Protein AF-X1TWP2-F1 (afdb_monomer_lite)

Sequence (167 aa):
FAFCDDGTSPQYFRENPSLVNELQSIPNPMGKFQNLFTGNQTIFISKPNEMLKELFLNKGTTLFPNKVKETNLWTTDALFCESLDFVRALSSINVQCVDMESSILFLLGKIYNLKTMSVLSVSDLPGHPKYDLLNSNEIHSEMENGINNAIKLLMNALPRVNSLIKE

Radius of gyration: 16.99 Å; chains: 1; bounding box: 42×40×46 Å

InterPro domains:
  IPR000845 Nucleoside phosphorylase domain [PF01048] (66-157)
  IPR035994 Nucleoside phosphorylase superfamily [G3DSA:3.40.50.1580] (2-164)
  IPR035994 Nucleoside phosphorylase superfamily [SSF53167] (46-159)

Secondary structure (DSSP, 8-state):
-EEE-STHHHHHHHH-GGGGGGSEEEE-GGGGT-SS--S-SEEEEE---HHHHHHHHHHHHHHSTTT----EEEE---SSPPPHHHHHHHHTTTEEEEESSHHHHHHHHHHTT------------TT-SSS-HHHH-PPPTTHHHHHHHHHHHHHHHHHHHHHHHH-

Organism: NCBI:txid412755

pLDDT: mean 85.28, std 8.77, range [55.94, 96.62]

Foldseek 3Di:
DEKAFEDCRVVVCVVPVVVVVVWDKDAQLLVVQDPDPDGDRIITDFDAQPVLVCLLQVLLCVVPPPPDDDFYEYAYQDPDDDDPSRCVSCVVVRHDYYYHPVNVVRVVCVVVVNRDDDQDADFADPPDPDGHCVHHVDTDPCRVVSVVSVVVSCVVRVVVVVVVRVD

Structure (mmCIF, N/CA/C/O backbone):
data_AF-X1TWP2-F1
#
_entry.id   AF-X1TWP2-F1
#
loop_
_atom_site.group_PDB
_atom_site.id
_atom_site.type_symbol
_atom_site.label_atom_id
_atom_site.label_alt_id
_atom_site.label_comp_id
_atom_site.label_asym_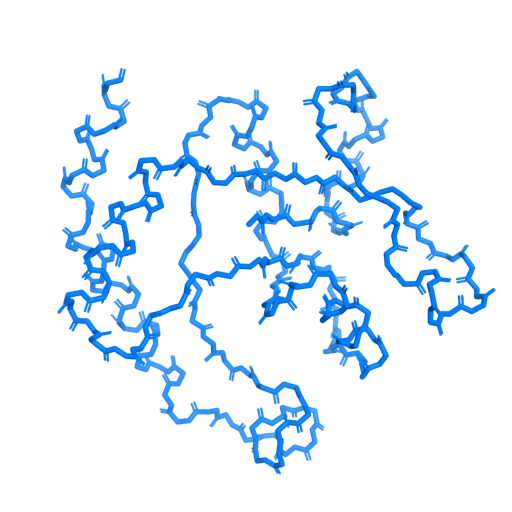id
_atom_site.label_entity_id
_atom_site.label_seq_id
_atom_site.pdbx_PDB_ins_code
_atom_site.Cartn_x
_atom_site.Cartn_y
_atom_site.Cartn_z
_atom_site.occupancy
_atom_site.B_iso_or_equiv
_atom_site.auth_seq_id
_atom_site.auth_comp_id
_atom_site.auth_asym_id
_atom_site.auth_atom_id
_atom_site.pdbx_PDB_model_num
ATOM 1 N N . PHE A 1 1 ? -8.308 2.973 -2.461 1.00 81.94 1 PHE A N 1
ATOM 2 C CA . PHE A 1 1 ? -8.936 1.630 -2.450 1.00 81.94 1 PHE A CA 1
ATOM 3 C C . PHE A 1 1 ? -7.869 0.558 -2.598 1.00 81.94 1 PHE A C 1
ATOM 5 O O . PHE A 1 1 ? -6.817 0.882 -3.136 1.00 81.94 1 PHE A O 1
ATOM 12 N N . ALA A 1 2 ? -8.131 -0.664 -2.129 1.00 79.69 2 ALA A N 1
ATOM 13 C CA . ALA A 1 2 ? -7.283 -1.833 -2.359 1.00 79.69 2 ALA A CA 1
ATOM 14 C C . ALA A 1 2 ? -7.954 -2.754 -3.390 1.00 79.69 2 ALA A C 1
ATOM 16 O O . ALA A 1 2 ? -9.125 -3.109 -3.220 1.00 79.69 2 ALA A O 1
ATOM 17 N N . PHE A 1 3 ? -7.231 -3.095 -4.455 1.00 79.56 3 PHE A N 1
ATOM 18 C CA . PHE A 1 3 ? -7.671 -4.029 -5.491 1.00 79.56 3 PHE A CA 1
ATOM 19 C C . PHE A 1 3 ? -7.158 -5.437 -5.167 1.00 79.56 3 PHE A C 1
ATOM 21 O O . PHE A 1 3 ? -5.953 -5.664 -5.076 1.00 79.56 3 PHE A O 1
ATOM 28 N N . CYS A 1 4 ? -8.089 -6.367 -4.971 1.00 75.12 4 CYS A N 1
ATOM 29 C CA . CYS A 1 4 ? -7.843 -7.742 -4.556 1.00 75.12 4 CYS A CA 1
ATOM 30 C C . CYS A 1 4 ? -7.870 -8.668 -5.783 1.00 75.12 4 CYS A C 1
ATOM 32 O O . CYS A 1 4 ? -8.880 -9.331 -6.030 1.00 75.12 4 CYS A O 1
ATOM 34 N N . ASP A 1 5 ? -6.805 -8.639 -6.590 1.00 68.19 5 ASP A N 1
ATOM 35 C CA . ASP A 1 5 ? -6.652 -9.517 -7.766 1.00 68.19 5 ASP A CA 1
ATOM 36 C C . ASP A 1 5 ? -5.922 -10.821 -7.437 1.00 68.19 5 ASP A C 1
ATOM 38 O O . ASP A 1 5 ? -6.253 -11.863 -7.989 1.00 68.19 5 ASP A O 1
ATOM 42 N N . ASP A 1 6 ? -4.952 -10.788 -6.525 1.00 67.38 6 ASP A N 1
ATOM 43 C CA . ASP A 1 6 ? -3.979 -11.874 -6.388 1.00 67.38 6 ASP A CA 1
ATOM 44 C C . ASP A 1 6 ? -3.674 -12.240 -4.919 1.00 67.38 6 ASP A C 1
ATOM 46 O O . ASP A 1 6 ? -4.267 -11.694 -3.973 1.00 67.38 6 ASP A O 1
ATOM 50 N N . GLY A 1 7 ? -2.788 -13.224 -4.738 1.00 66.12 7 GLY A N 1
ATOM 51 C CA . GLY A 1 7 ? -2.382 -13.794 -3.459 1.00 66.12 7 GLY A CA 1
ATOM 52 C C . GLY A 1 7 ? -3.442 -14.712 -2.862 1.00 66.12 7 GLY A C 1
ATOM 53 O O . GLY A 1 7 ? -4.060 -15.531 -3.541 1.00 66.12 7 GLY A O 1
ATOM 54 N N . THR A 1 8 ? -3.690 -14.578 -1.560 1.00 69.94 8 THR A N 1
ATOM 55 C CA . THR A 1 8 ? -4.667 -15.418 -0.839 1.00 69.94 8 THR A CA 1
ATOM 56 C C . THR A 1 8 ? -6.119 -14.964 -1.025 1.00 69.94 8 THR A C 1
ATOM 58 O O . THR A 1 8 ? -7.048 -15.735 -0.769 1.00 69.94 8 THR A O 1
ATOM 61 N N . SER A 1 9 ? -6.344 -13.739 -1.517 1.00 74.00 9 SER A N 1
ATOM 62 C CA . SER A 1 9 ? -7.688 -13.161 -1.649 1.00 74.00 9 SER A CA 1
ATOM 63 C C . SER A 1 9 ? -8.607 -13.903 -2.641 1.00 74.00 9 SER A C 1
ATOM 65 O O . SER A 1 9 ? -9.747 -14.201 -2.269 1.00 74.00 9 SER A O 1
ATOM 67 N N . PRO A 1 10 ? -8.160 -14.333 -3.841 1.00 75.88 10 PRO A N 1
ATOM 68 C CA . PRO A 1 10 ? -9.018 -15.055 -4.783 1.00 75.88 10 PRO A CA 1
ATOM 69 C C . PRO A 1 10 ? -9.345 -16.474 -4.321 1.00 75.88 10 PRO A C 1
ATOM 71 O O . PRO A 1 10 ? -10.433 -16.988 -4.585 1.00 75.88 10 PRO A O 1
ATOM 74 N N . GLN A 1 11 ? -8.412 -17.132 -3.626 1.00 76.50 11 GLN A N 1
ATOM 75 C CA . GLN A 1 11 ? -8.681 -18.428 -3.008 1.00 76.50 11 GLN A CA 1
ATOM 76 C C . GLN A 1 11 ? -9.783 -18.303 -1.952 1.00 76.50 11 GLN A C 1
ATOM 78 O O . GLN A 1 11 ? -10.737 -19.077 -1.981 1.00 76.50 11 GLN A O 1
ATOM 83 N N . TYR A 1 12 ? -9.714 -17.275 -1.105 1.00 79.00 12 TYR A N 1
ATOM 84 C CA . TYR A 1 12 ? -10.724 -17.038 -0.079 1.00 79.00 12 TYR A CA 1
ATOM 85 C C . TYR A 1 12 ? -12.129 -16.823 -0.669 1.00 79.00 12 TYR A C 1
ATOM 87 O O . TYR A 1 12 ? -13.105 -17.368 -0.152 1.00 79.00 12 TYR A O 1
ATOM 95 N N . PHE A 1 13 ? -12.249 -16.088 -1.783 1.00 80.31 13 PHE A N 1
ATOM 96 C CA . PHE A 1 13 ? -13.531 -15.915 -2.480 1.00 80.31 13 PHE A CA 1
ATOM 97 C C . PHE A 1 13 ? -14.079 -17.209 -3.077 1.00 80.31 13 PHE A C 1
ATOM 99 O O . PHE A 1 13 ? -15.284 -17.447 -3.009 1.00 80.31 13 PHE A O 1
ATOM 106 N N . ARG A 1 14 ? -13.211 -18.060 -3.638 1.00 78.94 14 ARG A N 1
ATOM 107 C CA . ARG A 1 14 ? -13.618 -19.376 -4.156 1.00 78.94 14 ARG A CA 1
ATOM 108 C C . ARG A 1 14 ? -14.156 -20.281 -3.051 1.00 78.94 14 ARG A C 1
ATOM 110 O O . ARG A 1 14 ? -15.118 -21.005 -3.283 1.00 78.94 14 ARG A O 1
ATOM 117 N N . GLU A 1 15 ? -13.562 -20.218 -1.864 1.00 82.56 15 GLU A N 1
ATOM 118 C CA . GLU A 1 15 ? -14.007 -20.974 -0.688 1.00 82.56 15 GLU A CA 1
ATOM 119 C C . GLU A 1 15 ? -15.279 -20.383 -0.050 1.00 82.56 15 GLU A C 1
ATOM 121 O O . GLU A 1 15 ? -16.022 -21.107 0.609 1.00 82.56 15 GLU A O 1
ATOM 126 N N . ASN A 1 16 ? -15.579 -19.098 -0.288 1.00 80.88 16 ASN A N 1
ATOM 127 C CA . ASN A 1 16 ? -16.712 -18.383 0.313 1.00 80.88 16 ASN A CA 1
ATOM 128 C C . ASN A 1 16 ? -17.532 -17.577 -0.727 1.00 80.88 16 ASN A C 1
ATOM 130 O O . ASN A 1 16 ? -17.574 -16.343 -0.663 1.00 80.88 16 ASN A O 1
ATOM 134 N N . PRO A 1 17 ? -18.234 -18.233 -1.676 1.00 79.69 17 PRO A N 1
ATOM 135 C CA . PRO A 1 17 ? -18.840 -17.558 -2.831 1.00 79.69 17 PRO A CA 1
ATOM 136 C C . PRO A 1 17 ? -19.931 -16.539 -2.486 1.00 79.69 17 PRO A C 1
ATOM 138 O O . PRO A 1 17 ? -20.173 -15.611 -3.252 1.00 79.69 17 PRO A O 1
ATOM 141 N N . SER A 1 18 ? -20.598 -16.680 -1.336 1.00 81.50 18 SER A N 1
ATOM 142 C CA . SER A 1 18 ? -21.642 -15.746 -0.896 1.00 81.50 18 SER A CA 1
ATOM 143 C C . SER A 1 18 ? -21.118 -14.324 -0.673 1.00 81.50 18 SER A C 1
ATOM 145 O O . SER A 1 18 ? -21.874 -13.374 -0.860 1.00 81.50 18 SER A O 1
ATOM 147 N N . LEU A 1 19 ? -19.829 -14.171 -0.340 1.00 75.31 19 LEU A N 1
ATOM 148 C CA . LEU A 1 19 ? -19.188 -12.873 -0.096 1.00 75.31 19 LEU A CA 1
ATOM 149 C C . LEU A 1 19 ? -19.046 -12.026 -1.365 1.00 75.31 19 LEU A C 1
ATOM 151 O O . LEU A 1 19 ? -18.997 -10.801 -1.288 1.00 75.31 19 LEU A O 1
ATOM 155 N N . VAL A 1 20 ? -19.007 -12.667 -2.537 1.00 76.50 20 VAL A N 1
ATOM 156 C CA . VAL A 1 20 ? -18.863 -11.997 -3.840 1.00 76.50 20 VAL A CA 1
ATOM 157 C C . VAL A 1 20 ? -19.992 -10.993 -4.081 1.00 76.50 20 VAL A C 1
ATOM 159 O O . VAL A 1 20 ? -19.755 -9.923 -4.633 1.00 76.50 20 VAL A O 1
ATOM 162 N N . ASN A 1 21 ? -21.205 -11.301 -3.615 1.00 75.56 21 ASN A N 1
ATOM 163 C CA . ASN A 1 21 ? -22.387 -10.463 -3.835 1.00 75.56 21 ASN A CA 1
ATOM 164 C C . ASN A 1 21 ? -22.357 -9.138 -3.054 1.00 75.56 21 ASN A C 1
ATOM 166 O O . ASN A 1 21 ? -23.105 -8.218 -3.376 1.00 75.56 21 ASN A O 1
ATOM 170 N N . GLU A 1 22 ? -21.515 -9.035 -2.026 1.00 75.88 22 GLU A N 1
ATOM 171 C CA . GLU A 1 22 ? -21.447 -7.872 -1.133 1.00 75.88 22 GLU A CA 1
ATOM 172 C C . GLU A 1 22 ? -20.293 -6.922 -1.479 1.00 75.88 22 GLU A C 1
ATOM 174 O O . GLU A 1 22 ? -20.141 -5.855 -0.871 1.00 75.88 22 GLU A O 1
ATOM 179 N N . LEU A 1 23 ? -19.464 -7.300 -2.455 1.00 79.88 23 LEU A N 1
ATOM 180 C CA . LEU A 1 23 ? -18.245 -6.591 -2.807 1.00 79.88 23 LEU A CA 1
ATOM 181 C C . LEU A 1 23 ? -18.364 -5.913 -4.164 1.00 79.88 23 LEU A C 1
ATOM 183 O O . LEU A 1 23 ? -18.904 -6.447 -5.128 1.00 79.88 23 LEU A O 1
ATOM 187 N N . GLN A 1 24 ? -17.812 -4.705 -4.237 1.00 86.06 24 GLN A N 1
ATOM 188 C CA . GLN A 1 24 ? -17.644 -4.018 -5.509 1.00 86.06 24 GLN A CA 1
ATOM 189 C C . GLN A 1 24 ? -16.534 -4.705 -6.300 1.00 86.06 24 GLN A C 1
ATOM 191 O O . GLN A 1 24 ? -15.528 -5.121 -5.722 1.00 86.06 24 GLN A O 1
ATOM 196 N N . SER A 1 25 ? -16.690 -4.779 -7.617 1.00 87.38 25 SER A N 1
ATOM 197 C CA . SER A 1 25 ? -15.691 -5.382 -8.489 1.00 87.38 25 SER A CA 1
ATOM 198 C C . SER A 1 25 ? -15.561 -4.661 -9.823 1.00 87.38 25 SER A C 1
ATOM 200 O O . SER A 1 25 ? -16.481 -3.975 -10.270 1.00 87.38 25 SER A O 1
ATOM 202 N N . ILE A 1 26 ? -14.418 -4.846 -10.479 1.00 87.56 26 ILE A N 1
ATOM 203 C CA . ILE A 1 26 ? -14.159 -4.382 -11.845 1.00 87.56 26 ILE A CA 1
ATOM 204 C C . ILE A 1 26 ? -13.643 -5.533 -12.719 1.00 87.56 26 ILE A C 1
ATOM 206 O O . ILE A 1 26 ? -13.103 -6.506 -12.188 1.00 87.56 26 ILE A O 1
ATOM 210 N N . PRO A 1 27 ? -13.766 -5.438 -14.054 1.00 86.69 27 PRO A N 1
ATOM 211 C CA . PRO A 1 27 ? -13.039 -6.322 -14.959 1.00 86.69 27 PRO A CA 1
ATOM 212 C C . PRO A 1 27 ? -11.525 -6.171 -14.777 1.00 86.69 27 PRO A C 1
ATOM 214 O O . PRO A 1 27 ? -11.044 -5.058 -14.543 1.00 86.69 27 PRO A O 1
ATOM 217 N N . ASN A 1 28 ? -10.773 -7.263 -14.930 1.00 85.12 28 ASN A N 1
ATOM 218 C CA . ASN A 1 28 ? -9.315 -7.223 -14.826 1.00 85.12 28 ASN A CA 1
ATOM 219 C C . ASN A 1 28 ? -8.708 -6.282 -15.895 1.00 85.12 28 ASN A C 1
ATOM 221 O O . ASN A 1 28 ? -8.902 -6.515 -17.095 1.00 85.12 28 ASN A O 1
ATOM 225 N N . PRO A 1 29 ? -7.975 -5.218 -15.497 1.00 84.31 29 PRO A N 1
ATOM 226 C CA . PRO A 1 29 ? -7.392 -4.250 -16.425 1.00 84.31 29 PRO A CA 1
ATOM 227 C C . PRO A 1 29 ? -6.326 -4.858 -17.349 1.00 84.31 29 PRO A C 1
ATOM 229 O O . PRO A 1 29 ? -6.109 -4.318 -18.436 1.00 84.31 29 PRO A O 1
ATOM 232 N N . MET A 1 30 ? -5.707 -5.984 -16.974 1.00 81.00 30 MET A N 1
ATOM 233 C CA . MET A 1 30 ? -4.701 -6.674 -17.791 1.00 81.00 30 MET A CA 1
ATOM 234 C C . MET A 1 30 ? -5.254 -7.168 -19.127 1.00 81.00 30 MET A C 1
ATOM 236 O O . MET A 1 30 ? -4.530 -7.167 -20.123 1.00 81.00 30 MET A O 1
ATOM 240 N N . GLY A 1 31 ? -6.553 -7.481 -19.196 1.00 74.94 31 GLY A N 1
ATOM 241 C CA . GLY A 1 31 ? -7.210 -7.899 -20.439 1.00 74.94 31 GLY A CA 1
ATOM 242 C C . GLY A 1 31 ? -7.187 -6.842 -21.554 1.00 74.94 31 GLY A C 1
ATOM 243 O O . GLY A 1 31 ? -7.486 -7.159 -22.699 1.00 74.94 31 GLY A O 1
ATOM 244 N N . LYS A 1 32 ? -6.819 -5.587 -21.251 1.00 75.25 32 LYS A N 1
ATOM 245 C CA . LYS A 1 32 ? -6.616 -4.531 -22.260 1.00 75.25 32 LYS A CA 1
ATOM 246 C C . LYS A 1 32 ? -5.245 -4.590 -22.940 1.00 75.25 32 LYS A C 1
ATOM 248 O O . LYS A 1 32 ? -5.085 -4.005 -24.007 1.00 75.25 32 LYS A O 1
ATOM 253 N N . PHE A 1 33 ? -4.262 -5.227 -22.305 1.00 75.56 33 PHE A N 1
ATOM 254 C CA . PHE A 1 33 ? -2.851 -5.174 -22.705 1.00 75.56 33 PHE A CA 1
ATOM 255 C C . PHE A 1 33 ? -2.265 -6.552 -23.025 1.00 75.56 33 PHE A C 1
ATOM 257 O O . PHE A 1 33 ? -1.210 -6.631 -23.647 1.00 75.56 33 PHE A O 1
ATOM 264 N N . GLN A 1 34 ? -2.946 -7.635 -22.647 1.00 68.06 34 GLN A N 1
ATOM 265 C CA . GLN A 1 34 ? -2.535 -9.001 -22.950 1.00 68.06 34 GLN A CA 1
ATOM 266 C C . GLN A 1 34 ? -3.638 -9.750 -23.703 1.00 68.06 34 GLN A C 1
ATOM 268 O O . GLN A 1 34 ? -4.801 -9.728 -23.314 1.00 68.06 34 GLN A O 1
ATOM 273 N N . ASN A 1 35 ? -3.250 -10.455 -24.771 1.00 60.16 35 ASN A N 1
ATOM 274 C CA . ASN A 1 35 ? -4.151 -11.312 -25.556 1.00 60.16 35 ASN A CA 1
ATOM 275 C C . ASN A 1 35 ? -4.433 -12.667 -24.878 1.00 60.16 35 ASN A C 1
ATOM 277 O O . ASN A 1 35 ? -5.273 -13.429 -25.357 1.00 60.16 35 ASN A O 1
ATOM 281 N N . LEU A 1 36 ? -3.716 -12.993 -23.797 1.00 55.94 36 LEU A N 1
ATOM 282 C CA . LEU A 1 36 ? -3.866 -14.239 -23.054 1.00 55.94 36 LEU A CA 1
ATOM 283 C C . LEU A 1 36 ? -4.698 -13.978 -21.788 1.00 55.94 36 LEU A C 1
ATOM 285 O O . LEU A 1 36 ? -4.246 -13.295 -20.874 1.00 55.94 36 LEU A O 1
ATOM 289 N N . PHE A 1 37 ? -5.914 -14.524 -21.728 1.00 57.50 37 PHE A N 1
ATOM 290 C CA . PHE A 1 37 ? -6.770 -14.446 -20.540 1.00 57.50 37 PHE A CA 1
ATOM 291 C C . PHE A 1 37 ? -6.367 -15.517 -19.521 1.00 57.50 37 PHE A C 1
ATOM 293 O O . PHE A 1 37 ? -7.001 -16.566 -19.418 1.00 57.50 37 PHE A O 1
ATOM 300 N N . THR A 1 38 ? -5.294 -15.267 -18.779 1.00 58.22 38 THR A N 1
ATOM 301 C CA . THR A 1 38 ? -4.897 -16.083 -17.623 1.00 58.22 38 THR A CA 1
ATOM 302 C C . THR A 1 38 ? -5.026 -15.258 -16.348 1.00 58.22 38 THR A C 1
ATOM 304 O O . THR A 1 38 ? -4.626 -14.099 -16.342 1.00 58.22 38 THR A O 1
ATOM 307 N N . GLY A 1 39 ? -5.578 -15.841 -15.280 1.00 66.81 39 GLY A N 1
ATOM 308 C CA . GLY A 1 39 ? -5.817 -15.151 -14.004 1.00 66.81 39 GLY A CA 1
ATOM 309 C C . GLY A 1 39 ? -7.293 -14.827 -13.743 1.00 66.81 39 GLY A C 1
ATOM 310 O O . GLY A 1 39 ? -8.185 -15.299 -14.454 1.00 66.81 39 GLY A O 1
ATOM 311 N N . ASN A 1 40 ? -7.563 -14.048 -12.693 1.00 75.31 40 ASN A N 1
ATOM 312 C CA . ASN A 1 40 ? -8.928 -13.684 -12.315 1.00 75.31 40 ASN A CA 1
ATOM 313 C C . ASN A 1 40 ? -9.497 -12.656 -13.294 1.00 75.31 40 ASN A C 1
ATOM 315 O O . ASN A 1 40 ? -8.887 -11.627 -13.565 1.00 75.31 40 ASN A O 1
ATOM 319 N N . GLN A 1 41 ? -10.695 -12.908 -13.822 1.00 79.00 41 GLN A N 1
ATOM 320 C CA . GLN A 1 41 ? -11.355 -11.971 -14.743 1.00 79.00 41 GLN A CA 1
ATOM 321 C C . GLN A 1 41 ? -12.016 -10.793 -14.019 1.00 79.00 41 GLN A C 1
ATOM 323 O O . GLN A 1 41 ? -12.300 -9.758 -14.623 1.00 79.00 41 GLN A O 1
ATOM 328 N N . THR A 1 42 ? -12.293 -10.964 -12.730 1.00 83.19 42 THR A N 1
ATOM 329 C CA . THR A 1 42 ? -12.991 -10.004 -11.882 1.00 83.19 42 THR A CA 1
ATOM 330 C C . THR A 1 42 ? -12.123 -9.693 -10.679 1.00 83.19 42 THR A C 1
ATOM 332 O O . THR A 1 42 ? -11.677 -10.604 -9.988 1.00 83.19 42 THR A O 1
ATOM 335 N N . ILE A 1 43 ? -11.907 -8.402 -10.442 1.00 84.38 43 ILE A N 1
ATOM 336 C CA . ILE A 1 43 ? -11.086 -7.883 -9.351 1.00 84.38 43 ILE A CA 1
ATOM 337 C C . ILE A 1 43 ? -12.003 -7.270 -8.319 1.00 84.38 43 ILE A C 1
ATOM 339 O O . ILE A 1 43 ? -12.776 -6.367 -8.650 1.00 84.38 43 ILE A O 1
ATOM 343 N N . PHE A 1 44 ? -11.908 -7.725 -7.077 1.00 85.50 44 PHE A N 1
ATOM 344 C CA . PHE A 1 44 ? -12.694 -7.160 -5.987 1.00 85.50 44 PHE A CA 1
ATOM 345 C C . PHE A 1 44 ? -12.020 -5.922 -5.408 1.00 85.50 44 PHE A C 1
ATOM 347 O O . PHE A 1 44 ? -10.798 -5.801 -5.404 1.00 85.50 44 PHE A O 1
ATOM 354 N N . ILE A 1 45 ? -12.828 -4.988 -4.918 1.00 87.38 45 ILE A N 1
ATOM 355 C CA . ILE A 1 45 ? -12.364 -3.715 -4.373 1.00 87.38 45 ILE A CA 1
ATOM 356 C C . ILE A 1 45 ? -12.775 -3.626 -2.911 1.00 87.38 45 ILE A C 1
ATOM 358 O O . ILE A 1 45 ? -13.963 -3.670 -2.583 1.00 87.38 45 ILE A O 1
ATOM 362 N N . SER A 1 46 ? -11.792 -3.412 -2.039 1.00 86.12 46 SER A N 1
ATOM 363 C CA . SER A 1 46 ? -12.029 -3.083 -0.636 1.00 86.12 46 SER A CA 1
ATOM 364 C C . SER A 1 46 ? -11.642 -1.634 -0.331 1.00 86.12 46 SER A C 1
ATOM 366 O O . SER A 1 46 ? -10.701 -1.060 -0.894 1.00 86.12 46 SER A O 1
ATOM 368 N N . LYS A 1 47 ? -12.424 -1.002 0.548 1.00 89.62 47 LYS A N 1
ATOM 369 C CA . LYS A 1 47 ? -12.279 0.411 0.910 1.00 89.62 47 LYS A CA 1
ATOM 370 C C . LYS A 1 47 ? -11.652 0.542 2.295 1.00 89.62 47 LYS A C 1
ATOM 372 O O . LYS A 1 47 ? -12.020 -0.232 3.177 1.00 89.62 47 LYS A O 1
ATOM 377 N N . PRO A 1 48 ? -10.751 1.519 2.509 1.00 92.12 48 PRO A N 1
ATOM 378 C CA . PRO A 1 48 ? -10.326 1.854 3.860 1.00 92.12 48 PRO A CA 1
ATOM 379 C C . PRO A 1 48 ? -11.509 2.412 4.659 1.00 92.12 48 PRO A C 1
ATOM 381 O O . PRO A 1 48 ? -12.490 2.906 4.100 1.00 92.12 48 PRO A O 1
ATOM 384 N N . ASN A 1 49 ? -11.390 2.394 5.980 1.00 93.31 49 ASN A N 1
ATOM 385 C CA . ASN A 1 49 ? -12.260 3.173 6.843 1.00 93.31 49 ASN A CA 1
ATOM 386 C C . ASN A 1 49 ? -11.983 4.673 6.636 1.00 93.31 49 ASN A C 1
ATOM 388 O O . ASN A 1 49 ? -10.861 5.130 6.856 1.00 93.31 49 ASN A O 1
ATOM 392 N N . GLU A 1 50 ? -13.005 5.434 6.240 1.00 92.75 50 GLU A N 1
ATOM 393 C CA . GLU A 1 50 ? -12.860 6.856 5.894 1.00 92.75 50 GLU A CA 1
ATOM 394 C C . GLU A 1 50 ? -12.364 7.706 7.071 1.00 92.75 50 GLU A C 1
ATOM 396 O O . GLU A 1 50 ? -11.458 8.516 6.899 1.00 92.75 50 GLU A O 1
ATOM 401 N N . MET A 1 51 ? -12.859 7.464 8.290 1.00 93.75 51 MET A N 1
ATOM 402 C CA . MET A 1 51 ? -12.439 8.229 9.472 1.00 93.75 51 MET A CA 1
ATOM 403 C C . MET A 1 51 ? -10.962 8.001 9.812 1.00 93.75 51 MET A C 1
ATOM 405 O O . MET A 1 51 ? -10.244 8.943 10.155 1.00 93.75 51 MET A O 1
ATOM 409 N N . LEU A 1 52 ? -10.487 6.754 9.712 1.00 94.56 52 LEU A N 1
ATOM 410 C CA . LEU A 1 52 ? -9.065 6.452 9.877 1.00 94.56 52 LEU A CA 1
ATOM 411 C C . LEU A 1 52 ? -8.243 7.085 8.752 1.00 94.56 52 LEU A C 1
ATOM 413 O O . LEU A 1 52 ? -7.236 7.733 9.024 1.00 94.56 52 LEU A O 1
ATOM 417 N N . LYS A 1 53 ? -8.686 6.954 7.500 1.00 94.88 53 LYS A N 1
ATOM 418 C CA . LYS A 1 53 ? -8.003 7.538 6.344 1.00 94.88 53 LYS A CA 1
ATOM 419 C C . LYS A 1 53 ? -7.817 9.049 6.502 1.00 94.88 53 LYS A C 1
ATOM 421 O O . LYS A 1 53 ? -6.697 9.536 6.386 1.00 94.88 53 LYS A O 1
ATOM 426 N N . GLU A 1 54 ? -8.883 9.778 6.823 1.00 95.19 54 GLU A N 1
ATOM 427 C CA . GLU A 1 54 ? -8.846 11.230 7.032 1.00 95.19 54 GLU A CA 1
ATOM 428 C C . GLU A 1 54 ? -7.932 11.622 8.196 1.00 95.19 54 GLU A C 1
ATOM 430 O O . GLU A 1 54 ? -7.140 12.559 8.075 1.00 95.19 54 GLU A O 1
ATOM 435 N N . LEU A 1 55 ? -7.981 10.885 9.312 1.00 95.75 55 LEU A N 1
ATOM 436 C CA . LEU A 1 55 ? -7.096 11.111 10.455 1.00 95.75 55 LEU A CA 1
ATOM 437 C C . LEU A 1 55 ? -5.619 11.030 10.048 1.00 95.75 55 LEU A C 1
ATOM 439 O O . LEU A 1 55 ? -4.834 11.921 10.386 1.00 95.75 55 LEU A O 1
ATOM 443 N N . PHE A 1 56 ? -5.238 9.958 9.354 1.00 96.50 56 PHE A N 1
ATOM 444 C CA . PHE A 1 56 ? -3.853 9.737 8.948 1.00 96.50 56 PHE A CA 1
ATOM 445 C C . PHE A 1 56 ? -3.422 10.700 7.845 1.00 96.50 56 PHE A C 1
ATOM 447 O O . PHE A 1 56 ? -2.309 11.218 7.916 1.00 96.50 56 PHE A O 1
ATOM 454 N N . LEU A 1 57 ? -4.294 11.008 6.883 1.00 95.88 57 LEU A N 1
ATOM 455 C CA . LEU A 1 57 ? -3.998 11.967 5.823 1.00 95.88 57 LEU A CA 1
ATOM 456 C C . LEU A 1 57 ? -3.766 13.371 6.394 1.00 95.88 57 LEU A C 1
ATOM 458 O O . LEU A 1 57 ? -2.745 13.985 6.094 1.00 95.88 57 LEU A O 1
ATOM 462 N N . ASN A 1 58 ? -4.645 13.853 7.277 1.00 95.56 58 ASN A N 1
ATOM 463 C CA . ASN A 1 58 ? -4.525 15.181 7.887 1.00 95.56 58 ASN A CA 1
ATOM 464 C C . ASN A 1 58 ? -3.291 15.297 8.792 1.00 95.56 58 ASN A C 1
ATOM 466 O O . ASN A 1 58 ? -2.559 16.287 8.739 1.00 95.56 58 ASN A O 1
ATOM 470 N N . LYS A 1 59 ? -3.014 14.277 9.615 1.00 96.00 59 LYS A N 1
ATOM 471 C CA . LYS A 1 59 ? -1.796 14.258 10.443 1.00 96.00 59 LYS A CA 1
ATOM 472 C C . LYS A 1 59 ? -0.538 14.147 9.589 1.00 96.00 59 LYS A C 1
ATOM 474 O O . LYS A 1 59 ? 0.444 14.825 9.873 1.00 96.00 59 LYS A O 1
ATOM 479 N N . GLY A 1 60 ? -0.574 13.319 8.550 1.00 96.50 60 GLY A N 1
ATOM 480 C CA . GLY A 1 60 ? 0.542 13.094 7.642 1.00 96.50 60 GLY A CA 1
ATOM 481 C C . GLY A 1 60 ? 0.922 14.355 6.877 1.00 96.50 60 GLY A C 1
ATOM 482 O O . GLY A 1 60 ? 2.086 14.738 6.896 1.00 96.50 60 GLY A O 1
ATOM 483 N N . THR A 1 61 ? -0.047 15.038 6.267 1.00 96.06 61 THR A N 1
ATOM 484 C CA . THR A 1 61 ? 0.193 16.295 5.537 1.00 96.06 61 THR A CA 1
ATOM 485 C C . THR A 1 61 ? 0.662 17.426 6.453 1.00 96.06 61 THR A C 1
ATOM 487 O O . THR A 1 61 ? 1.466 18.252 6.028 1.00 96.06 61 THR A O 1
ATOM 490 N N . THR A 1 62 ? 0.229 17.431 7.719 1.00 96.06 62 THR A N 1
ATOM 491 C CA . THR A 1 62 ? 0.696 18.392 8.734 1.00 96.06 62 THR A CA 1
ATOM 492 C C . THR A 1 62 ? 2.141 18.124 9.165 1.00 96.06 62 THR A C 1
ATOM 494 O O . THR A 1 62 ? 2.944 19.049 9.242 1.00 96.06 62 THR A O 1
ATOM 497 N N . LEU A 1 63 ? 2.483 16.865 9.463 1.00 96.19 63 LEU A N 1
ATOM 498 C CA . LEU A 1 63 ? 3.812 16.478 9.954 1.00 96.19 63 LEU A CA 1
ATOM 499 C C . LEU A 1 63 ? 4.867 16.444 8.843 1.00 96.19 63 LEU A C 1
ATOM 501 O O . LEU A 1 63 ? 6.029 16.759 9.090 1.00 96.19 63 LEU A O 1
ATOM 505 N N . PHE A 1 64 ? 4.464 16.061 7.631 1.00 95.25 64 PHE A N 1
ATOM 506 C CA . PHE A 1 64 ? 5.346 15.868 6.482 1.00 95.25 64 PHE A CA 1
ATOM 507 C C . PHE A 1 64 ? 4.767 16.555 5.231 1.00 95.25 64 PHE A C 1
ATOM 509 O O . PHE A 1 64 ? 4.283 15.882 4.309 1.00 95.25 64 PHE A O 1
ATOM 516 N N . PRO A 1 65 ? 4.809 17.900 5.168 1.00 93.69 65 PRO A N 1
ATOM 517 C CA . PRO A 1 65 ? 4.295 18.647 4.025 1.00 93.69 65 PRO A CA 1
ATOM 518 C C . PRO A 1 65 ? 4.920 18.170 2.710 1.00 93.69 65 PRO A C 1
ATOM 520 O O . PRO A 1 65 ? 6.131 17.964 2.624 1.00 93.69 65 PRO A O 1
ATOM 523 N N . ASN A 1 66 ? 4.092 18.000 1.676 1.00 91.00 66 ASN A N 1
ATOM 524 C CA . ASN A 1 66 ? 4.487 17.564 0.327 1.00 91.00 66 ASN A CA 1
ATOM 525 C C . ASN A 1 66 ? 5.125 16.161 0.228 1.00 91.00 66 ASN A C 1
ATOM 527 O O . ASN A 1 66 ? 5.662 15.811 -0.821 1.00 91.00 66 ASN A O 1
ATOM 531 N N . LYS A 1 67 ? 5.076 15.348 1.292 1.00 92.12 67 LYS A N 1
ATOM 532 C CA . LYS A 1 67 ? 5.604 13.969 1.304 1.00 92.12 67 LYS A CA 1
ATOM 533 C C . LYS A 1 67 ? 4.514 12.897 1.380 1.00 92.12 67 LYS A C 1
ATOM 535 O O . LYS A 1 67 ? 4.816 11.720 1.222 1.00 92.12 67 LYS A O 1
ATOM 540 N N . VAL A 1 68 ? 3.264 13.288 1.626 1.00 94.19 68 VAL A N 1
ATOM 541 C CA . VAL A 1 68 ? 2.127 12.371 1.788 1.00 94.19 68 VAL A CA 1
ATOM 542 C C . VAL A 1 68 ? 1.195 12.477 0.592 1.00 94.19 68 VAL A C 1
ATOM 544 O O . VAL A 1 68 ? 0.878 13.576 0.140 1.00 94.19 68 VAL A O 1
ATOM 547 N N . LYS A 1 69 ? 0.741 11.326 0.097 1.00 93.50 69 LYS A N 1
ATOM 548 C CA . LYS A 1 69 ? -0.164 11.223 -1.043 1.00 93.50 69 LYS A CA 1
ATOM 549 C C . LYS A 1 69 ? -1.196 10.126 -0.796 1.00 93.50 69 LYS A C 1
ATOM 551 O O . LYS A 1 69 ? -0.832 9.011 -0.440 1.00 93.50 69 LYS A O 1
ATOM 556 N N . GLU A 1 70 ? -2.470 10.444 -1.005 1.00 94.44 70 GLU A N 1
ATOM 557 C CA . GLU A 1 70 ? -3.535 9.441 -1.087 1.00 94.44 70 GLU A CA 1
ATOM 558 C C . GLU A 1 70 ? -3.516 8.804 -2.478 1.00 94.44 70 GLU A C 1
ATOM 560 O O . GLU A 1 70 ? -3.395 9.499 -3.490 1.00 94.44 70 GLU A O 1
ATOM 565 N N . THR A 1 71 ? -3.623 7.478 -2.535 1.00 93.19 71 THR A N 1
ATOM 566 C CA . THR A 1 71 ? -3.661 6.751 -3.803 1.00 93.19 71 THR A CA 1
ATOM 567 C C . THR A 1 71 ? -4.442 5.445 -3.698 1.00 93.19 71 THR A C 1
ATOM 569 O O . THR A 1 71 ? -4.794 4.976 -2.612 1.00 93.19 71 THR A O 1
ATOM 572 N N . ASN A 1 72 ? -4.724 4.859 -4.858 1.00 92.81 72 ASN A N 1
ATOM 573 C CA . ASN A 1 72 ? -5.197 3.494 -4.968 1.00 92.81 72 ASN A CA 1
ATOM 574 C C . ASN A 1 72 ? -4.025 2.518 -5.026 1.00 92.81 72 ASN A C 1
ATOM 576 O O . ASN A 1 72 ? -3.006 2.783 -5.670 1.00 92.81 72 ASN A O 1
ATOM 580 N N . LEU A 1 73 ? -4.233 1.383 -4.371 1.00 91.31 73 LEU A N 1
ATOM 581 C CA . LEU A 1 73 ? -3.264 0.325 -4.175 1.00 91.31 73 LEU A CA 1
ATOM 582 C C . LEU A 1 73 ? -3.738 -0.942 -4.870 1.00 91.31 73 LEU A C 1
ATOM 584 O O . LEU A 1 73 ? -4.896 -1.339 -4.724 1.00 91.31 73 LEU A O 1
ATOM 588 N N . TRP A 1 74 ? -2.827 -1.582 -5.579 1.00 89.38 74 TRP A N 1
ATOM 589 C CA . TRP A 1 74 ? -2.997 -2.936 -6.065 1.00 89.38 74 TRP A CA 1
ATOM 590 C C . TRP A 1 74 ? -2.127 -3.879 -5.261 1.00 89.38 74 TRP A C 1
ATOM 592 O O . TRP A 1 74 ? -0.988 -3.540 -4.967 1.00 89.38 74 TRP A O 1
ATOM 602 N N . THR A 1 75 ? -2.645 -5.054 -4.935 1.00 85.69 75 THR A N 1
ATOM 603 C CA . THR A 1 75 ? -1.838 -6.069 -4.267 1.00 85.69 75 THR A CA 1
ATOM 604 C C . THR A 1 75 ? -1.638 -7.244 -5.205 1.00 85.69 75 THR A C 1
ATOM 606 O O . THR A 1 75 ? -2.614 -7.767 -5.749 1.00 85.69 75 THR A O 1
ATOM 609 N N . THR A 1 76 ? -0.385 -7.648 -5.389 1.00 79.81 76 THR A N 1
ATOM 610 C CA . THR A 1 76 ? -0.000 -8.796 -6.215 1.00 79.81 76 THR A CA 1
ATOM 611 C C . THR A 1 76 ? 0.906 -9.730 -5.423 1.00 79.81 76 THR A C 1
ATOM 613 O O . THR A 1 76 ? 1.754 -9.258 -4.677 1.00 79.81 76 THR A O 1
ATOM 616 N N . ASP A 1 77 ? 0.740 -11.044 -5.559 1.00 69.62 77 ASP A N 1
ATOM 617 C CA . ASP A 1 77 ? 1.657 -12.005 -4.941 1.00 69.62 77 ASP A CA 1
ATOM 618 C C . ASP A 1 77 ? 2.725 -12.352 -5.974 1.00 69.62 77 ASP A C 1
ATOM 620 O O . ASP A 1 77 ? 2.541 -13.212 -6.837 1.00 69.62 77 ASP A O 1
ATOM 624 N N . ALA A 1 78 ? 3.811 -11.582 -5.967 1.00 68.00 78 ALA A N 1
ATOM 625 C CA . ALA A 1 78 ? 4.818 -11.669 -7.008 1.00 68.00 78 ALA A CA 1
ATOM 626 C C . ALA A 1 78 ? 6.199 -11.982 -6.428 1.00 68.00 78 ALA A C 1
ATOM 628 O O . ALA A 1 78 ? 6.769 -11.229 -5.645 1.00 68.00 78 ALA A O 1
ATOM 629 N N . LEU A 1 79 ? 6.785 -13.086 -6.898 1.00 66.56 79 LEU A N 1
ATOM 630 C CA . LEU A 1 79 ? 8.202 -13.404 -6.680 1.00 66.56 79 LEU A CA 1
ATOM 631 C C . LEU A 1 79 ? 9.142 -12.458 -7.451 1.00 66.56 79 LEU A C 1
ATOM 633 O O . LEU A 1 79 ? 10.347 -12.452 -7.206 1.00 66.56 79 LEU A O 1
ATOM 637 N N . PHE A 1 80 ? 8.602 -11.695 -8.404 1.00 76.00 80 PHE A N 1
ATOM 638 C CA . PHE A 1 80 ? 9.333 -10.810 -9.305 1.00 76.00 80 PHE A CA 1
ATOM 639 C C . PHE A 1 80 ? 8.675 -9.431 -9.334 1.00 76.00 80 PHE A C 1
ATOM 641 O O . PHE A 1 80 ? 7.464 -9.330 -9.172 1.00 76.00 80 PHE A O 1
ATOM 648 N N . CYS A 1 81 ? 9.454 -8.381 -9.595 1.00 78.94 81 CYS A N 1
ATOM 649 C CA . CYS A 1 81 ? 8.897 -7.043 -9.782 1.00 78.94 81 CYS A CA 1
ATOM 650 C C . CYS A 1 81 ? 8.004 -6.971 -11.031 1.00 78.94 81 CYS A C 1
ATOM 652 O O . CYS A 1 81 ? 8.105 -7.771 -11.968 1.00 78.94 81 CYS A O 1
ATOM 654 N N . GLU A 1 82 ? 7.136 -5.970 -11.047 1.00 83.69 82 GLU A N 1
ATOM 655 C CA . GLU A 1 82 ? 6.109 -5.790 -12.055 1.00 83.69 82 GLU A CA 1
ATOM 656 C C . GLU A 1 82 ? 6.690 -5.479 -13.441 1.00 83.69 82 GLU A C 1
ATOM 658 O O . GLU A 1 82 ? 7.603 -4.671 -13.610 1.00 83.69 82 GLU A O 1
ATOM 663 N N . SER A 1 83 ? 6.092 -6.065 -14.481 1.00 84.56 83 SER A N 1
ATOM 664 C CA . SER A 1 83 ? 6.407 -5.686 -15.864 1.00 84.56 83 SER A CA 1
ATOM 665 C C . SER A 1 83 ? 5.871 -4.289 -16.212 1.00 84.56 83 SER A C 1
ATOM 667 O O . SER A 1 83 ? 4.865 -3.834 -15.665 1.00 84.56 83 SER A O 1
ATOM 669 N N . LEU A 1 84 ? 6.473 -3.623 -17.204 1.00 83.12 84 LEU A N 1
ATOM 670 C CA . LEU A 1 84 ? 5.999 -2.312 -17.677 1.00 83.12 84 LEU A CA 1
ATOM 671 C C . LEU A 1 84 ? 4.546 -2.337 -18.172 1.00 83.12 84 LEU A C 1
ATOM 673 O O . LEU A 1 84 ? 3.808 -1.374 -17.961 1.00 83.12 84 LEU A O 1
ATOM 677 N N . ASP A 1 85 ? 4.122 -3.422 -18.821 1.00 83.81 85 ASP A N 1
ATOM 678 C CA . ASP A 1 85 ? 2.740 -3.555 -19.291 1.00 83.81 85 ASP A CA 1
ATOM 679 C C . ASP A 1 85 ? 1.762 -3.689 -18.121 1.00 83.81 85 ASP A C 1
ATOM 681 O O . ASP A 1 85 ? 0.681 -3.100 -18.159 1.00 83.81 85 ASP A O 1
ATOM 685 N N . PHE A 1 86 ? 2.171 -4.364 -17.042 1.00 85.75 86 PHE A N 1
ATOM 686 C CA . PHE A 1 86 ? 1.405 -4.413 -15.799 1.00 85.75 86 PHE A CA 1
ATOM 687 C C . PHE A 1 86 ? 1.283 -3.022 -15.163 1.00 85.75 86 PHE A C 1
ATOM 689 O O . PHE A 1 86 ? 0.174 -2.552 -14.914 1.00 85.75 86 PHE A O 1
ATOM 696 N N . VAL A 1 87 ? 2.395 -2.292 -15.012 1.00 87.12 87 VAL A N 1
ATOM 697 C CA . VAL A 1 87 ? 2.393 -0.918 -14.470 1.00 87.12 87 VAL A CA 1
ATOM 698 C C . VAL A 1 87 ? 1.486 0.016 -15.287 1.00 87.12 87 VAL A C 1
ATOM 700 O O . VAL A 1 87 ? 0.736 0.823 -14.726 1.00 87.12 87 VAL A O 1
ATOM 703 N N . ARG A 1 88 ? 1.495 -0.106 -16.621 1.00 85.94 88 ARG A N 1
ATOM 704 C CA . ARG A 1 88 ? 0.600 0.650 -17.518 1.00 85.94 88 ARG A CA 1
ATOM 705 C C . ARG A 1 88 ? -0.866 0.271 -17.330 1.00 85.94 88 ARG A C 1
ATOM 707 O O . ARG A 1 88 ? -1.718 1.163 -17.292 1.00 85.94 88 ARG A O 1
ATOM 714 N N . ALA A 1 89 ? -1.167 -1.018 -17.185 1.00 87.56 89 ALA A N 1
ATOM 715 C CA . ALA A 1 89 ? -2.524 -1.490 -16.941 1.00 87.56 89 ALA A CA 1
ATOM 716 C C . ALA A 1 89 ? -3.092 -0.918 -15.637 1.00 87.56 89 ALA A C 1
ATOM 718 O O . ALA A 1 89 ? -4.199 -0.373 -15.640 1.00 87.56 89 ALA A O 1
ATOM 719 N N . LEU A 1 90 ? -2.305 -0.944 -14.561 1.00 89.56 90 LEU A N 1
ATOM 720 C CA . LEU A 1 90 ? -2.668 -0.358 -13.270 1.00 89.56 90 LEU A CA 1
ATOM 721 C C . LEU A 1 90 ? -2.855 1.162 -13.355 1.00 89.56 90 LEU A C 1
ATOM 723 O O . LEU A 1 90 ? -3.862 1.707 -12.892 1.00 89.56 90 LEU A O 1
ATOM 727 N N . SER A 1 91 ? -1.947 1.853 -14.043 1.00 88.69 91 SER A N 1
ATOM 728 C CA . SER A 1 91 ? -2.050 3.301 -14.255 1.00 88.69 91 SER A CA 1
ATOM 729 C C . SER A 1 91 ? -3.342 3.686 -14.989 1.00 88.69 91 SER A C 1
ATOM 731 O O . SER A 1 91 ? -3.947 4.711 -14.676 1.00 88.69 91 SER A O 1
ATOM 733 N N . SER A 1 92 ? -3.826 2.842 -15.912 1.00 88.75 92 SER A N 1
ATOM 734 C CA . SER A 1 92 ? -5.074 3.072 -16.663 1.00 88.75 92 SER A CA 1
ATOM 735 C C . SER A 1 92 ? -6.343 3.093 -15.798 1.00 88.75 92 SER A C 1
ATOM 737 O O . SER A 1 92 ? -7.387 3.563 -16.253 1.00 88.75 92 SER A O 1
ATOM 739 N N . ILE A 1 93 ? -6.260 2.599 -14.559 1.00 88.50 93 ILE A N 1
ATOM 740 C CA . ILE A 1 93 ? -7.342 2.608 -13.565 1.00 88.50 93 ILE A CA 1
ATOM 741 C C . ILE A 1 93 ? -7.000 3.468 -12.338 1.00 88.50 93 ILE A C 1
ATOM 743 O O . ILE A 1 93 ? -7.595 3.303 -11.273 1.00 88.50 93 ILE A O 1
ATOM 747 N N . ASN A 1 94 ? -6.059 4.410 -12.479 1.00 90.56 94 ASN A N 1
ATOM 748 C CA . ASN A 1 94 ? -5.596 5.307 -11.414 1.00 90.56 94 ASN A CA 1
ATOM 749 C C . ASN A 1 94 ? -5.031 4.581 -10.179 1.00 90.56 94 ASN A C 1
ATOM 751 O O . ASN A 1 94 ? -5.086 5.119 -9.071 1.00 90.56 94 ASN A O 1
ATOM 755 N N . VAL A 1 95 ? -4.496 3.371 -10.349 1.00 91.56 95 VAL A N 1
ATOM 756 C CA . VAL A 1 95 ? -3.637 2.735 -9.346 1.00 91.56 95 VAL A CA 1
ATOM 757 C C . VAL A 1 95 ? -2.229 3.287 -9.515 1.00 91.56 95 VAL A C 1
ATOM 759 O O . VAL A 1 95 ? -1.726 3.376 -10.632 1.00 91.56 95 VAL A O 1
ATOM 762 N N . GLN A 1 96 ? -1.601 3.686 -8.409 1.00 91.50 96 GLN A N 1
ATOM 763 C CA . GLN A 1 96 ? -0.248 4.265 -8.429 1.00 91.50 96 GLN A CA 1
ATOM 764 C C . GLN A 1 96 ? 0.667 3.657 -7.364 1.00 91.50 96 GLN A C 1
ATOM 766 O O . GLN A 1 96 ? 1.725 4.208 -7.076 1.00 91.50 96 GLN A O 1
ATOM 771 N N . CYS A 1 97 ? 0.232 2.576 -6.727 1.00 91.00 97 CYS A N 1
ATOM 772 C CA . CYS A 1 97 ? 1.000 1.862 -5.726 1.00 91.00 97 CYS A CA 1
ATOM 773 C C . CYS A 1 97 ? 0.717 0.370 -5.867 1.00 91.00 97 CYS A C 1
ATOM 775 O O . CYS A 1 97 ? -0.428 -0.010 -6.139 1.00 91.00 97 CYS A O 1
ATOM 777 N N . VAL A 1 98 ? 1.761 -0.433 -5.687 1.00 89.75 98 VAL A N 1
ATOM 778 C CA . VAL A 1 98 ? 1.686 -1.888 -5.656 1.00 89.75 98 VAL A CA 1
ATOM 779 C C . VAL A 1 98 ? 2.336 -2.375 -4.366 1.00 89.75 98 VAL A C 1
ATOM 781 O O . VAL A 1 98 ? 3.348 -1.817 -3.942 1.00 89.75 98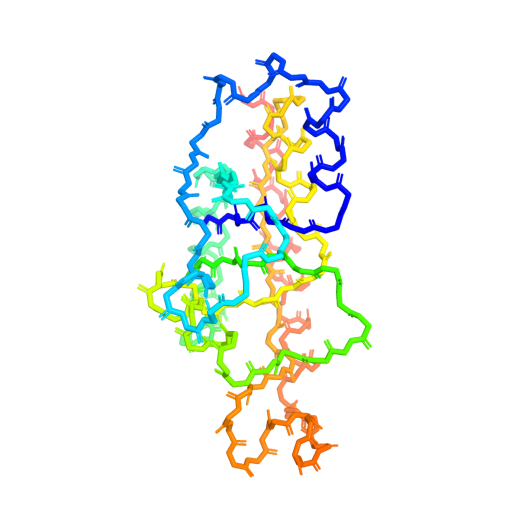 VAL A O 1
ATOM 784 N N . ASP A 1 99 ? 1.725 -3.362 -3.726 1.00 89.50 99 ASP A N 1
ATOM 785 C CA . ASP A 1 99 ? 2.291 -4.100 -2.597 1.00 89.50 99 ASP A CA 1
ATOM 786 C C . ASP A 1 99 ? 1.951 -5.595 -2.700 1.00 89.50 99 ASP A C 1
ATOM 788 O O . ASP A 1 99 ? 1.347 -6.021 -3.687 1.00 89.50 99 ASP A O 1
ATOM 792 N N . MET A 1 100 ? 2.328 -6.394 -1.696 1.00 87.25 100 MET A N 1
ATOM 793 C CA . MET A 1 100 ? 2.097 -7.844 -1.705 1.00 87.25 100 MET A CA 1
ATOM 794 C C . MET A 1 100 ? 1.116 -8.319 -0.617 1.00 87.25 100 MET A C 1
ATOM 796 O O . MET A 1 100 ? 0.652 -9.456 -0.654 1.00 87.25 100 MET A O 1
ATOM 800 N N . GLU A 1 101 ? 0.716 -7.450 0.322 1.00 82.31 101 GLU A N 1
ATOM 801 C CA . GLU A 1 101 ? 0.023 -7.874 1.544 1.00 82.31 101 GLU A CA 1
ATOM 802 C C . GLU A 1 101 ? -1.310 -7.164 1.840 1.00 82.31 101 GLU A C 1
ATOM 804 O O . GLU A 1 101 ? -2.135 -7.699 2.588 1.00 82.31 101 GLU A O 1
ATOM 809 N N . SER A 1 102 ? -1.574 -5.966 1.309 1.00 87.81 102 SER A N 1
ATOM 810 C CA . SER A 1 102 ? -2.718 -5.173 1.787 1.00 87.81 102 SER A CA 1
ATOM 811 C C . SER A 1 102 ? -4.085 -5.738 1.402 1.00 87.81 102 SER A C 1
ATOM 813 O O . SER A 1 102 ? -5.028 -5.599 2.186 1.00 87.81 102 SER A O 1
ATOM 815 N N . SER A 1 103 ? -4.244 -6.362 0.232 1.00 83.94 103 SER A N 1
ATOM 816 C CA . SER A 1 103 ? -5.558 -6.822 -0.251 1.00 83.94 103 SER A CA 1
ATOM 817 C C . SER A 1 103 ? -6.247 -7.772 0.721 1.00 83.94 103 SER A C 1
ATOM 819 O O . SER A 1 103 ? -7.426 -7.577 1.028 1.00 83.94 103 SER A O 1
ATOM 821 N N . ILE A 1 104 ? -5.526 -8.761 1.258 1.00 81.25 104 ILE A N 1
ATOM 822 C CA . ILE A 1 104 ? -6.100 -9.726 2.197 1.00 81.25 104 ILE A CA 1
ATOM 823 C C . ILE A 1 104 ? -6.474 -9.055 3.519 1.00 81.25 104 ILE A C 1
ATOM 825 O O . ILE A 1 104 ? -7.552 -9.312 4.048 1.00 81.25 104 ILE A O 1
ATOM 829 N N . LEU A 1 105 ? -5.659 -8.125 4.023 1.00 87.88 105 LEU A N 1
ATOM 830 C CA . LEU A 1 105 ? -5.967 -7.390 5.253 1.00 87.88 105 LEU A CA 1
ATOM 831 C C . LEU A 1 105 ? -7.215 -6.519 5.090 1.00 87.88 105 LEU A C 1
ATOM 833 O O . LEU A 1 105 ? -8.078 -6.483 5.968 1.00 87.88 105 LEU A O 1
ATOM 837 N N . PHE A 1 106 ? -7.349 -5.843 3.951 1.00 89.12 106 PHE A N 1
ATOM 838 C CA . PHE A 1 106 ? -8.526 -5.040 3.639 1.00 89.12 106 PHE A CA 1
ATOM 839 C C . PHE A 1 106 ? -9.771 -5.896 3.397 1.00 89.12 106 PHE A C 1
ATOM 841 O O . PHE A 1 106 ? -10.875 -5.480 3.756 1.00 89.12 106 PHE A O 1
ATOM 848 N N . LEU A 1 107 ? -9.615 -7.073 2.793 1.00 85.31 107 LEU A N 1
ATOM 849 C CA . LEU A 1 107 ? -10.700 -8.026 2.597 1.00 85.31 107 LEU A CA 1
ATOM 850 C C . LEU A 1 107 ? -11.201 -8.571 3.939 1.00 85.31 107 LEU A C 1
ATOM 852 O O . LEU A 1 107 ? -12.388 -8.460 4.243 1.00 85.31 107 LEU A O 1
ATOM 856 N N . LEU A 1 108 ? -10.296 -9.089 4.772 1.00 85.88 108 LEU A N 1
ATOM 857 C CA . LEU A 1 108 ? -10.628 -9.578 6.109 1.00 85.88 108 LEU A CA 1
ATOM 858 C C . LEU A 1 108 ? -11.236 -8.461 6.959 1.00 85.88 108 LEU A C 1
ATOM 860 O O . LEU A 1 108 ? -12.218 -8.689 7.659 1.00 85.88 108 LEU A O 1
ATOM 864 N N . GLY A 1 109 ? -10.724 -7.233 6.846 1.00 88.38 109 GLY A N 1
ATOM 865 C CA . GLY A 1 109 ? -11.309 -6.086 7.526 1.00 88.38 109 GLY A CA 1
ATOM 866 C C . GLY A 1 109 ? -12.761 -5.834 7.136 1.00 88.38 109 GLY A C 1
ATOM 867 O O . GLY A 1 109 ? -13.606 -5.628 8.001 1.00 88.38 109 GLY A O 1
ATOM 868 N N . LYS A 1 110 ? -13.088 -5.940 5.847 1.00 85.06 110 LYS A N 1
ATOM 869 C CA . LYS A 1 110 ? -14.469 -5.817 5.377 1.00 85.06 110 LYS A CA 1
ATOM 870 C C . LYS A 1 110 ? -15.362 -6.944 5.910 1.00 85.06 110 LYS A C 1
ATOM 872 O O . LYS A 1 110 ? -16.458 -6.652 6.379 1.00 85.06 110 LYS A O 1
ATOM 877 N N . ILE A 1 111 ? -14.891 -8.192 5.863 1.00 83.56 111 ILE A N 1
ATOM 878 C CA . ILE A 1 111 ? -15.653 -9.386 6.276 1.00 83.56 111 ILE A CA 1
ATOM 879 C C . ILE A 1 111 ? -15.914 -9.395 7.785 1.00 83.56 111 ILE A C 1
ATOM 881 O O . ILE A 1 111 ? -17.031 -9.644 8.226 1.00 83.56 111 ILE A O 1
ATOM 885 N N . TYR A 1 112 ? -14.893 -9.094 8.585 1.00 86.56 112 TYR A N 1
ATOM 886 C CA . TYR A 1 112 ? -14.972 -9.109 10.047 1.00 86.56 112 TYR A CA 1
ATOM 887 C C . TYR A 1 112 ? -15.368 -7.755 10.647 1.00 86.56 112 TYR A C 1
ATOM 889 O O . TYR A 1 112 ? -15.270 -7.567 11.858 1.00 86.56 112 TYR A O 1
ATOM 897 N N . ASN A 1 113 ? -15.812 -6.808 9.813 1.00 86.06 113 ASN A N 1
ATOM 898 C CA . ASN A 1 113 ? -16.192 -5.454 10.219 1.00 86.06 113 ASN A CA 1
ATOM 899 C C . ASN A 1 113 ? -15.099 -4.731 11.041 1.00 86.06 113 ASN A C 1
ATOM 901 O O . ASN A 1 113 ? -15.378 -4.015 12.004 1.00 86.06 113 ASN A O 1
ATOM 905 N N . LEU A 1 114 ? -13.834 -4.926 10.664 1.00 90.12 114 LEU A N 1
ATOM 906 C CA . LEU A 1 114 ? -12.689 -4.226 11.234 1.00 90.12 114 LEU A CA 1
ATOM 907 C C . LEU A 1 114 ? -12.401 -2.960 10.426 1.00 90.12 114 LEU A C 1
ATOM 909 O O . LEU A 1 114 ? -12.375 -2.957 9.195 1.00 90.12 114 LEU A O 1
ATOM 913 N N . LYS A 1 115 ? -12.129 -1.866 11.137 1.00 91.31 115 LYS A N 1
ATOM 914 C CA . LYS A 1 115 ? -11.731 -0.591 10.534 1.00 91.31 115 LYS A CA 1
ATOM 915 C C . LYS A 1 115 ? -10.281 -0.715 10.043 1.00 91.31 115 LYS A C 1
ATOM 917 O O . LYS A 1 115 ? -9.370 -0.822 10.859 1.00 91.31 115 LYS A O 1
ATOM 922 N N . THR A 1 116 ? -10.064 -0.698 8.729 1.00 92.06 116 THR A N 1
ATOM 923 C CA . THR A 1 116 ? -8.739 -0.885 8.110 1.00 92.06 116 THR A CA 1
ATOM 924 C C . THR A 1 116 ? -8.266 0.347 7.353 1.00 92.06 116 THR A C 1
ATOM 926 O O . THR A 1 116 ? -9.058 1.121 6.820 1.00 92.06 116 THR A O 1
ATOM 929 N N . MET A 1 117 ? -6.950 0.532 7.304 1.00 93.12 117 MET A N 1
ATOM 930 C CA . MET A 1 117 ? -6.269 1.509 6.458 1.00 93.12 117 MET A CA 1
ATOM 931 C C . MET A 1 117 ? -4.790 1.095 6.332 1.00 93.12 117 MET A C 1
ATOM 933 O O . MET A 1 117 ? -4.274 0.438 7.236 1.00 93.12 117 MET A O 1
ATOM 937 N N . SER A 1 118 ? -4.096 1.482 5.260 1.00 93.12 118 SER A N 1
ATOM 938 C CA . SER A 1 118 ? -2.650 1.253 5.100 1.00 93.12 118 SER A CA 1
ATOM 939 C C . SER A 1 118 ? -1.879 2.559 4.891 1.00 93.12 118 SER A C 1
ATOM 941 O O . SER A 1 118 ? -2.341 3.476 4.211 1.00 93.12 118 SER A O 1
ATOM 943 N N . VAL A 1 119 ? -0.712 2.659 5.533 1.00 93.81 119 VAL A N 1
ATOM 944 C CA . VAL A 1 119 ? 0.300 3.684 5.251 1.00 93.8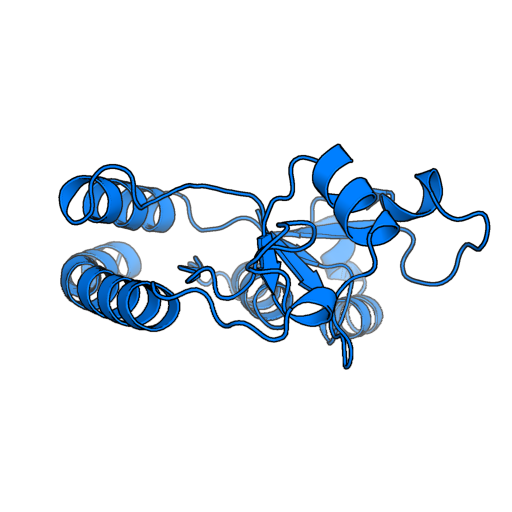1 119 VAL A CA 1
ATOM 945 C C . VAL A 1 119 ? 1.464 2.951 4.614 1.00 93.81 119 VAL A C 1
ATOM 947 O O . VAL A 1 119 ? 2.020 2.047 5.232 1.00 93.81 119 VAL A O 1
ATOM 950 N N . LEU A 1 120 ? 1.827 3.343 3.399 1.00 92.19 120 LEU A N 1
ATOM 951 C CA . LEU A 1 120 ? 2.902 2.710 2.647 1.00 92.19 120 LEU A CA 1
ATOM 952 C C . LEU A 1 120 ? 4.060 3.688 2.471 1.00 92.19 120 LEU A C 1
ATOM 954 O O . LEU A 1 120 ? 3.852 4.882 2.244 1.00 92.19 120 LEU A O 1
ATOM 958 N N . SER A 1 121 ? 5.278 3.166 2.587 1.00 91.81 121 SER A N 1
ATOM 959 C CA . SER A 1 121 ? 6.500 3.872 2.210 1.00 91.81 121 SER A CA 1
ATOM 960 C C . SER A 1 121 ? 6.878 3.458 0.794 1.00 91.81 121 SER A C 1
ATOM 962 O O . SER A 1 121 ? 6.886 2.269 0.491 1.00 91.81 121 SER A O 1
ATOM 964 N N . VAL A 1 122 ? 7.197 4.422 -0.067 1.00 90.50 122 VAL A N 1
ATOM 965 C CA . VAL A 1 122 ? 7.625 4.137 -1.442 1.00 90.50 122 VAL A CA 1
ATOM 966 C C . VAL A 1 122 ? 9.089 3.702 -1.421 1.00 90.50 122 VAL A C 1
ATOM 968 O O . VAL A 1 122 ? 9.963 4.489 -1.053 1.00 90.50 122 VAL A O 1
ATOM 971 N N . SER A 1 123 ? 9.343 2.448 -1.787 1.00 87.94 123 SER A N 1
ATOM 972 C CA . SER A 1 123 ? 10.682 1.847 -1.853 1.00 87.94 123 SER A CA 1
ATOM 973 C C . SER A 1 123 ? 11.283 1.868 -3.258 1.00 87.94 123 SER A C 1
ATOM 975 O O . SER A 1 123 ? 12.495 2.031 -3.391 1.00 87.94 123 SER A O 1
ATOM 977 N N . ASP A 1 124 ? 10.443 1.746 -4.284 1.00 88.44 124 ASP A N 1
ATOM 978 C CA . ASP A 1 124 ? 10.831 1.624 -5.689 1.00 88.44 124 ASP A CA 1
ATOM 979 C C . ASP A 1 124 ? 9.946 2.499 -6.591 1.00 88.44 124 ASP A C 1
ATOM 981 O O . ASP A 1 124 ? 8.805 2.824 -6.247 1.00 88.44 124 ASP A O 1
ATOM 985 N N . LEU A 1 125 ? 10.483 2.903 -7.743 1.00 89.44 125 LEU A N 1
ATOM 986 C CA . LEU A 1 125 ? 9.798 3.689 -8.766 1.00 89.44 125 LEU A CA 1
ATOM 987 C C . LEU A 1 125 ? 9.970 3.016 -10.140 1.00 89.44 125 LEU A C 1
ATOM 989 O O . LEU A 1 125 ? 10.833 3.432 -10.922 1.00 89.44 125 LEU A O 1
ATOM 993 N N . PRO A 1 126 ? 9.118 2.033 -10.483 1.00 85.38 126 PRO A N 1
ATOM 994 C CA . PRO A 1 126 ? 9.169 1.361 -11.777 1.00 85.38 126 PRO A CA 1
ATOM 995 C C . PRO A 1 126 ? 9.133 2.352 -12.950 1.00 85.38 126 PRO A C 1
ATOM 997 O O . PRO A 1 126 ? 8.274 3.236 -13.020 1.00 85.38 126 PRO A O 1
ATOM 1000 N N . GLY A 1 127 ? 10.076 2.219 -13.884 1.00 82.25 127 GLY A N 1
ATOM 1001 C CA . GLY A 1 127 ? 10.245 3.118 -15.027 1.00 82.25 127 GLY A CA 1
ATOM 1002 C C . GLY A 1 127 ? 11.004 4.421 -14.733 1.00 82.25 127 GLY A C 1
ATOM 1003 O O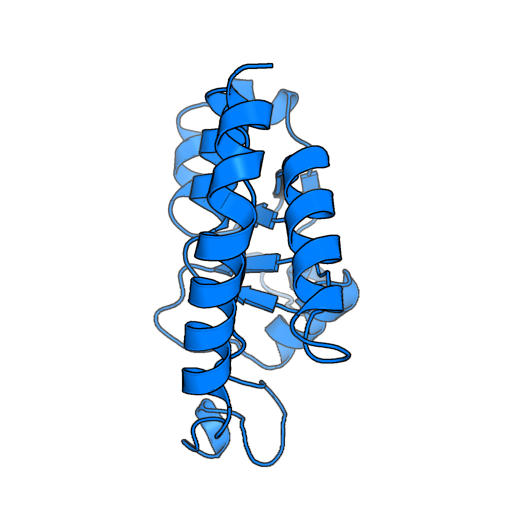 . GLY A 1 127 ? 11.212 5.216 -15.654 1.00 82.25 127 GLY A O 1
ATOM 1004 N N . HIS A 1 128 ? 11.440 4.670 -13.493 1.00 87.12 128 HIS A N 1
ATOM 1005 C CA . HIS A 1 128 ? 12.304 5.806 -13.176 1.00 87.12 128 HIS A CA 1
ATOM 1006 C C . HIS A 1 128 ? 13.750 5.522 -13.621 1.00 87.12 128 HIS A C 1
ATOM 1008 O O . HIS A 1 128 ? 14.299 4.481 -13.274 1.00 87.12 128 HIS A O 1
ATOM 1014 N N . PRO A 1 129 ? 14.451 6.459 -14.291 1.00 84.31 129 PRO A N 1
ATOM 1015 C CA . PRO A 1 129 ? 15.786 6.202 -14.851 1.00 84.31 129 PRO A CA 1
ATOM 1016 C C . PRO A 1 129 ? 16.857 5.844 -13.812 1.00 84.31 129 PRO A C 1
ATOM 1018 O O . PRO A 1 129 ? 17.913 5.334 -14.171 1.00 84.31 129 PRO A O 1
ATOM 1021 N N . LYS A 1 130 ? 16.614 6.159 -12.535 1.00 86.56 130 LYS A N 1
ATOM 1022 C CA . LYS A 1 130 ? 17.562 5.934 -11.437 1.00 86.56 130 LYS A CA 1
ATOM 1023 C C . LYS A 1 130 ? 17.043 5.019 -10.331 1.00 86.56 130 LYS A C 1
ATOM 1025 O O . LYS A 1 130 ? 17.852 4.408 -9.657 1.00 86.56 130 LYS A O 1
ATOM 1030 N N . TYR A 1 131 ? 15.737 4.955 -10.105 1.00 87.31 131 TYR A N 1
ATOM 1031 C CA . TYR A 1 131 ? 15.168 4.337 -8.895 1.00 87.31 131 TYR A CA 1
ATOM 1032 C C . TYR A 1 131 ? 14.178 3.250 -9.281 1.00 87.31 131 TYR A C 1
ATOM 1034 O O . TYR A 1 131 ? 13.119 3.155 -8.686 1.00 87.31 131 TYR A O 1
ATOM 1042 N N . ASP A 1 132 ? 14.507 2.539 -10.351 1.00 87.12 132 ASP A N 1
ATOM 1043 C CA . ASP A 1 132 ? 13.796 1.362 -10.810 1.00 87.12 132 ASP A CA 1
ATOM 1044 C C . ASP A 1 132 ? 14.681 0.175 -10.444 1.00 87.12 132 ASP A C 1
ATOM 1046 O O . ASP A 1 132 ? 15.737 -0.025 -11.048 1.00 87.12 132 ASP A O 1
ATOM 1050 N N . LEU A 1 133 ? 14.282 -0.573 -9.421 1.00 83.69 133 LEU A N 1
ATOM 1051 C CA . LEU A 1 133 ? 15.086 -1.630 -8.823 1.00 83.69 133 LEU A CA 1
ATOM 1052 C C . LEU A 1 133 ? 15.481 -2.703 -9.845 1.00 83.69 133 LEU A C 1
ATOM 1054 O O . LEU A 1 133 ? 16.598 -3.215 -9.780 1.00 83.69 133 LEU A O 1
ATOM 1058 N N . LEU A 1 134 ? 14.613 -2.997 -10.821 1.00 82.56 134 LEU A N 1
ATOM 1059 C CA . LEU A 1 134 ? 14.908 -3.955 -11.889 1.00 82.56 134 LEU A CA 1
ATOM 1060 C C . LEU A 1 134 ? 16.043 -3.478 -12.798 1.00 82.56 134 LEU A C 1
ATOM 1062 O O . LEU A 1 134 ? 16.836 -4.291 -13.271 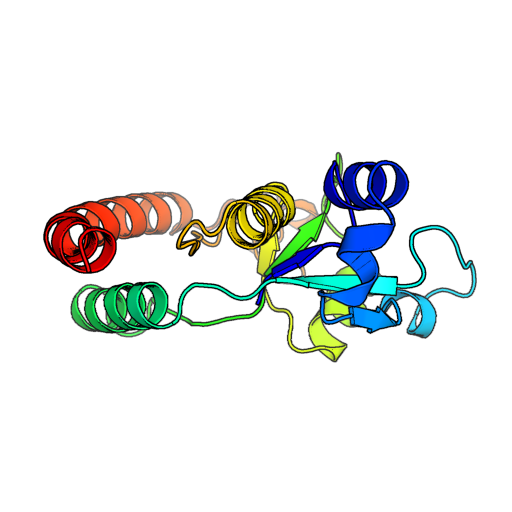1.00 82.56 134 LEU A O 1
ATOM 1066 N N . ASN A 1 135 ? 16.100 -2.173 -13.070 1.00 82.25 135 ASN A N 1
ATOM 1067 C CA . ASN A 1 135 ? 16.990 -1.602 -14.079 1.00 82.25 135 ASN A CA 1
ATOM 1068 C C . ASN A 1 135 ? 18.270 -0.985 -13.498 1.00 82.25 135 ASN A C 1
ATOM 1070 O O . ASN A 1 135 ? 19.323 -1.062 -14.130 1.00 82.25 135 ASN A O 1
ATOM 1074 N N . SER A 1 136 ? 18.197 -0.352 -12.327 1.00 86.06 136 SER A N 1
ATOM 1075 C CA . SER A 1 136 ? 19.326 0.347 -11.703 1.00 86.06 136 SER A CA 1
ATOM 1076 C C . SER A 1 136 ? 19.890 -0.374 -10.484 1.00 86.06 136 SER A C 1
ATOM 1078 O O . SER A 1 136 ? 21.052 -0.145 -10.154 1.00 86.06 136 SER A O 1
ATOM 1080 N N . ASN A 1 137 ? 19.098 -1.225 -9.818 1.00 82.31 137 ASN A N 1
ATOM 1081 C CA . ASN A 1 137 ? 19.423 -1.820 -8.514 1.00 82.31 137 ASN A CA 1
ATOM 1082 C C . ASN A 1 137 ? 19.769 -0.771 -7.426 1.00 82.31 137 ASN A C 1
ATOM 1084 O O . ASN A 1 137 ? 20.404 -1.077 -6.417 1.00 82.31 137 ASN A O 1
ATOM 1088 N N . GLU A 1 138 ? 19.368 0.484 -7.639 1.00 86.50 138 GLU A N 1
ATOM 1089 C CA . GLU A 1 138 ? 19.607 1.606 -6.733 1.00 86.50 138 GLU A CA 1
ATOM 1090 C C . GLU A 1 138 ? 18.375 1.821 -5.858 1.00 86.50 138 GLU A C 1
ATOM 1092 O O . GLU A 1 138 ? 17.280 2.107 -6.348 1.00 86.50 138 GLU A O 1
ATOM 1097 N N . ILE A 1 139 ? 18.565 1.740 -4.544 1.00 83.88 139 ILE A N 1
ATOM 1098 C CA . ILE A 1 139 ? 17.497 1.980 -3.576 1.00 83.88 139 ILE A CA 1
ATOM 1099 C C . ILE A 1 139 ? 17.270 3.488 -3.445 1.00 83.88 139 ILE A C 1
ATOM 1101 O O . ILE A 1 139 ? 18.213 4.272 -3.303 1.00 83.88 139 ILE A O 1
ATOM 1105 N N . HIS A 1 140 ? 16.006 3.913 -3.459 1.00 85.00 140 HIS A N 1
ATOM 1106 C CA . HIS A 1 140 ? 15.671 5.319 -3.278 1.00 85.00 140 HIS A CA 1
ATOM 1107 C C . HIS A 1 140 ? 16.187 5.824 -1.917 1.00 85.00 140 HIS A C 1
ATOM 1109 O O . HIS A 1 140 ? 15.851 5.272 -0.869 1.00 85.00 140 HIS A O 1
ATOM 1115 N N . SER A 1 141 ? 16.958 6.918 -1.906 1.00 84.06 141 SER A N 1
ATOM 1116 C CA . SER A 1 141 ? 17.642 7.417 -0.695 1.0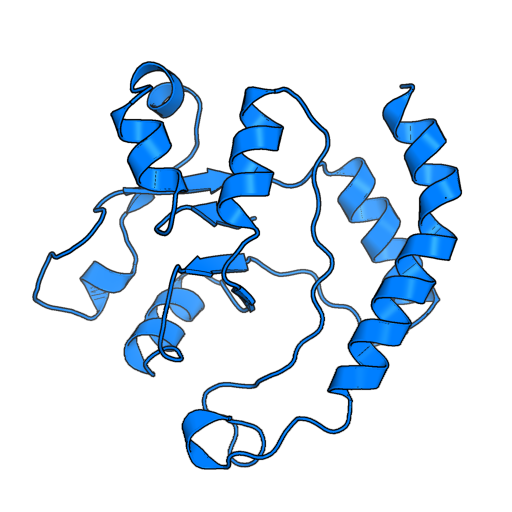0 84.06 141 SER A CA 1
ATOM 1117 C C . SER A 1 141 ? 16.698 7.795 0.454 1.00 84.06 141 SER A C 1
ATOM 1119 O O . SER A 1 141 ? 17.112 7.890 1.602 1.00 84.06 141 SER A O 1
ATOM 1121 N N . GLU A 1 142 ? 15.423 8.029 0.145 1.00 87.00 142 GLU A N 1
ATOM 1122 C CA . GLU A 1 142 ? 14.380 8.338 1.129 1.00 87.00 142 GLU A CA 1
ATOM 1123 C C . GLU A 1 142 ? 13.629 7.105 1.654 1.00 87.00 142 GLU A C 1
ATOM 1125 O O . GLU A 1 142 ? 12.714 7.281 2.452 1.00 87.00 142 GLU A O 1
ATOM 1130 N N . MET A 1 143 ? 13.962 5.879 1.234 1.00 87.50 143 MET A N 1
ATOM 1131 C CA . MET A 1 143 ? 13.218 4.675 1.636 1.00 87.50 143 MET A CA 1
ATOM 1132 C C . MET A 1 143 ? 13.146 4.536 3.165 1.00 87.50 143 MET A C 1
ATOM 1134 O O . MET A 1 143 ? 12.060 4.410 3.734 1.00 87.50 143 MET A O 1
ATOM 1138 N N . GLU A 1 144 ? 14.291 4.630 3.847 1.00 90.31 144 GLU A N 1
ATOM 1139 C CA . GLU A 1 144 ? 14.357 4.568 5.314 1.00 90.31 144 GLU A CA 1
ATOM 1140 C C . GLU A 1 144 ? 13.647 5.758 5.973 1.00 90.31 144 GLU A C 1
ATOM 1142 O O . GLU A 1 144 ? 12.944 5.603 6.975 1.00 90.31 144 GLU A O 1
ATOM 1147 N N . ASN A 1 145 ? 13.778 6.953 5.387 1.00 92.38 145 ASN A N 1
ATOM 1148 C CA . ASN A 1 145 ? 13.078 8.147 5.855 1.00 92.38 145 ASN A CA 1
ATOM 1149 C C . ASN A 1 145 ? 11.558 7.968 5.766 1.00 92.38 145 ASN A C 1
ATOM 1151 O O . ASN A 1 145 ? 10.844 8.358 6.689 1.00 92.38 145 ASN A O 1
ATOM 1155 N N . GLY A 1 146 ? 11.058 7.342 4.701 1.00 92.81 146 GLY A N 1
ATOM 1156 C CA . GLY A 1 146 ? 9.645 7.024 4.526 1.00 92.81 146 GLY A CA 1
ATOM 1157 C C . GLY A 1 146 ? 9.124 6.067 5.599 1.00 92.81 146 GLY A C 1
ATOM 1158 O O . GLY A 1 146 ? 8.098 6.355 6.217 1.00 92.81 146 GLY A O 1
ATOM 1159 N N . ILE A 1 147 ? 9.872 5.004 5.916 1.00 92.75 147 ILE A N 1
ATOM 1160 C CA . ILE A 1 147 ? 9.534 4.067 7.004 1.00 92.75 147 ILE A CA 1
ATOM 1161 C C . ILE A 1 147 ? 9.502 4.797 8.352 1.00 92.75 147 ILE A C 1
ATOM 1163 O O . ILE A 1 147 ? 8.519 4.716 9.092 1.00 92.75 147 ILE A O 1
ATOM 1167 N N . ASN A 1 148 ? 10.538 5.582 8.656 1.00 95.00 148 ASN A N 1
ATOM 1168 C CA . ASN A 1 148 ? 10.608 6.362 9.891 1.00 95.00 148 ASN A CA 1
ATOM 1169 C C . ASN A 1 148 ? 9.457 7.373 10.005 1.00 95.00 148 ASN A C 1
ATOM 1171 O O . ASN A 1 148 ? 8.898 7.567 11.088 1.00 95.00 148 ASN A O 1
ATOM 1175 N N . ASN A 1 149 ? 9.073 8.009 8.898 1.00 95.12 149 ASN A N 1
ATOM 1176 C CA . ASN A 1 149 ? 7.943 8.933 8.857 1.00 95.12 149 ASN A CA 1
ATOM 1177 C C . ASN A 1 149 ? 6.610 8.207 9.068 1.00 95.12 149 ASN A C 1
ATOM 1179 O O . ASN A 1 149 ? 5.771 8.710 9.815 1.00 95.12 149 ASN A O 1
ATOM 1183 N N . ALA A 1 150 ? 6.429 7.015 8.494 1.00 94.88 150 ALA A N 1
ATOM 1184 C CA . ALA A 1 150 ? 5.244 6.191 8.721 1.00 94.88 150 ALA A CA 1
ATOM 1185 C C . ALA A 1 150 ? 5.113 5.776 10.198 1.00 94.88 150 ALA A C 1
ATOM 1187 O O . ALA A 1 150 ? 4.037 5.916 10.780 1.00 94.88 150 ALA A O 1
ATOM 1188 N N . ILE A 1 151 ? 6.213 5.368 10.843 1.00 95.38 151 ILE A N 1
ATOM 1189 C CA . ILE A 1 151 ? 6.240 5.045 12.281 1.00 95.38 151 ILE A CA 1
ATOM 1190 C C . ILE A 1 151 ? 5.889 6.279 13.120 1.00 95.38 151 ILE A C 1
ATOM 1192 O O . ILE A 1 151 ? 5.020 6.215 13.993 1.00 95.38 151 ILE A O 1
ATOM 1196 N N . LYS A 1 152 ? 6.510 7.431 12.836 1.00 96.62 152 LYS A N 1
ATOM 1197 C CA . LYS A 1 152 ? 6.200 8.695 13.523 1.00 96.62 152 LYS A CA 1
ATOM 1198 C C . LYS A 1 152 ? 4.734 9.087 13.348 1.00 96.62 152 LYS A C 1
ATOM 1200 O O . LYS A 1 152 ? 4.099 9.497 14.321 1.00 96.62 152 LYS A O 1
ATOM 1205 N N . LEU A 1 153 ? 4.187 8.955 12.139 1.00 96.62 153 LEU A N 1
ATOM 1206 C CA . LEU A 1 153 ? 2.777 9.220 11.860 1.00 96.62 153 LEU A CA 1
ATOM 1207 C C . LEU A 1 153 ? 1.878 8.303 12.691 1.00 96.62 153 LEU A C 1
ATOM 1209 O O . LEU A 1 153 ? 0.968 8.794 13.359 1.00 96.62 153 LEU A O 1
ATOM 1213 N N . LEU A 1 154 ? 2.173 7.001 12.708 1.00 94.69 154 LEU A N 1
ATOM 1214 C CA . LEU A 1 154 ? 1.436 6.014 13.488 1.00 94.69 154 LEU A CA 1
ATOM 1215 C C . LEU A 1 154 ? 1.437 6.374 14.976 1.00 94.69 154 LEU A C 1
ATOM 1217 O O . LEU A 1 154 ? 0.366 6.485 15.563 1.00 94.69 154 LEU A O 1
ATOM 1221 N N . MET A 1 155 ? 2.602 6.646 15.570 1.00 95.00 155 MET A N 1
ATOM 1222 C CA . MET A 1 155 ? 2.711 7.043 16.981 1.00 95.00 155 MET A CA 1
ATOM 1223 C C . MET A 1 155 ? 1.882 8.296 17.304 1.00 95.00 155 MET A C 1
ATOM 1225 O O . MET A 1 155 ? 1.260 8.375 18.362 1.00 95.00 155 MET A O 1
ATOM 1229 N N . ASN A 1 156 ? 1.827 9.261 16.381 1.00 94.69 156 ASN A N 1
ATOM 1230 C CA . ASN A 1 156 ? 1.051 10.494 16.540 1.00 94.69 156 ASN A CA 1
ATOM 1231 C C . ASN A 1 156 ? -0.458 10.311 16.306 1.00 94.69 156 ASN A C 1
ATOM 1233 O O . ASN A 1 156 ? -1.261 11.107 16.806 1.00 94.69 156 ASN A O 1
ATOM 1237 N N . ALA A 1 157 ? -0.862 9.322 15.509 1.00 94.56 157 ALA A N 1
ATOM 1238 C CA . ALA A 1 157 ? -2.259 9.044 15.185 1.00 94.56 157 ALA A CA 1
ATOM 1239 C C . ALA A 1 157 ? -2.912 8.072 16.179 1.00 94.56 157 ALA A C 1
ATOM 1241 O O . ALA A 1 157 ? -4.095 8.230 16.492 1.00 94.56 157 ALA A O 1
ATOM 1242 N N . LEU A 1 158 ? -2.143 7.122 16.721 1.00 91.81 158 LEU A N 1
ATOM 1243 C CA . LEU A 1 158 ? -2.622 6.010 17.546 1.00 91.81 158 LEU A CA 1
ATOM 1244 C C . LEU A 1 158 ? -3.529 6.426 18.723 1.00 91.81 158 LEU A C 1
ATOM 1246 O O . LEU A 1 158 ? -4.567 5.786 18.909 1.00 91.81 158 LEU A O 1
ATOM 1250 N N . PRO A 1 159 ? -3.249 7.514 19.476 1.00 91.69 159 PRO A N 1
ATOM 1251 C CA . PRO A 1 159 ? -4.142 7.946 20.553 1.00 91.69 159 PRO A CA 1
ATOM 1252 C C . PRO A 1 159 ? -5.559 8.276 20.065 1.00 91.69 159 PRO A C 1
ATOM 1254 O O . PRO A 1 159 ? -6.539 7.950 20.734 1.00 91.69 159 PRO A O 1
ATOM 1257 N N . ARG A 1 160 ? -5.683 8.883 18.875 1.00 92.00 160 ARG A N 1
ATOM 1258 C CA . ARG A 1 160 ? -6.984 9.213 18.279 1.00 92.00 160 ARG A CA 1
ATOM 1259 C C . ARG A 1 160 ? -7.639 7.979 17.662 1.00 92.00 160 ARG A C 1
ATOM 1261 O O . ARG A 1 160 ? -8.846 7.820 17.810 1.00 92.00 160 ARG A O 1
ATOM 1268 N N . VAL A 1 161 ? -6.867 7.071 17.065 1.00 91.38 161 VAL A N 1
ATOM 1269 C CA . VAL A 1 161 ? -7.381 5.775 16.582 1.00 91.38 161 VAL A CA 1
ATOM 1270 C C . VAL A 1 161 ? -8.102 5.020 17.701 1.00 91.38 161 VAL A C 1
ATOM 1272 O O . VAL A 1 161 ? -9.223 4.568 17.499 1.00 91.38 161 VAL A O 1
ATOM 1275 N N . ASN A 1 162 ? -7.525 4.964 18.906 1.00 83.12 162 ASN A N 1
ATOM 1276 C CA . ASN A 1 162 ? -8.153 4.303 20.056 1.00 83.12 162 ASN A CA 1
ATOM 1277 C C . ASN A 1 162 ? -9.525 4.904 20.417 1.00 83.12 162 ASN A C 1
ATOM 1279 O O . ASN A 1 162 ? -10.436 4.169 20.785 1.00 83.12 162 ASN A O 1
ATOM 1283 N N . SER A 1 163 ? -9.697 6.226 20.289 1.00 86.00 163 SER A N 1
ATOM 1284 C CA . SER A 1 163 ? -11.021 6.843 20.467 1.00 86.00 163 SER A CA 1
ATOM 1285 C C . SER A 1 163 ? -11.995 6.462 19.351 1.00 86.00 163 SER A C 1
ATOM 1287 O O . SER A 1 163 ? -13.124 6.099 19.646 1.00 86.00 163 SER A O 1
ATOM 1289 N N . LEU A 1 164 ? -11.537 6.445 18.095 1.00 83.69 164 LEU A N 1
ATOM 1290 C CA . LEU A 1 164 ? -12.380 6.136 16.938 1.00 83.69 164 LEU A CA 1
ATOM 1291 C C . LEU A 1 164 ? -12.785 4.664 16.849 1.00 83.69 164 LEU A C 1
ATOM 1293 O O . LEU A 1 164 ? -13.775 4.354 16.202 1.00 83.69 164 LEU A O 1
ATOM 1297 N N . ILE A 1 165 ? -12.017 3.740 17.431 1.00 77.38 165 ILE A N 1
ATOM 1298 C CA . ILE A 1 165 ? -12.359 2.308 17.449 1.00 77.38 165 ILE A CA 1
ATOM 1299 C C . ILE A 1 165 ? -13.458 2.010 18.479 1.00 77.38 165 ILE A C 1
ATOM 1301 O O . ILE A 1 165 ? -14.233 1.085 18.261 1.00 77.38 165 ILE A O 1
ATOM 1305 N N . LYS A 1 166 ? -13.531 2.781 19.571 1.00 70.56 166 LYS A N 1
ATOM 1306 C CA . LYS A 1 166 ? -14.529 2.608 20.643 1.00 70.56 166 LYS A CA 1
ATOM 1307 C C . LYS A 1 166 ? -15.904 3.201 20.315 1.00 70.56 166 LYS A C 1
ATOM 1309 O O . LYS A 1 166 ? -16.861 2.868 21.006 1.00 70.56 166 LYS A O 1
ATOM 1314 N N . GLU A 1 167 ? -15.963 4.079 19.316 1.00 58.69 167 GLU A N 1
ATOM 1315 C CA . GLU A 1 167 ? -17.186 4.609 18.694 1.00 58.69 167 GLU A CA 1
ATOM 1316 C C . GLU A 1 167 ? -17.754 3.621 17.664 1.00 58.69 167 GLU A C 1
ATOM 1318 O O . GLU A 1 167 ? -18.979 3.390 17.699 1.00 58.69 167 GLU A O 1
#